Protein AF-A0A098VVU2-F1 (afdb_monomer)

Secondary structure (DSSP, 8-state):
---------------------S---TTHHHHHTTB-TTT--B-TT-H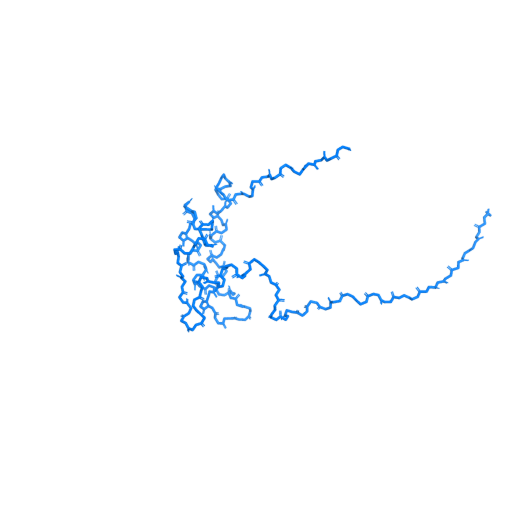HHHTTS-TTTHHHHHHHHHHHHH--SSSTTGGGHHHHHHHHHHHHH-HHHHSPP--------

Nearest PDB structures (foldseek):
  2zxt-assembly1_A  TM=9.085E-01  e=4.965E-05  Escherichia coli K-12
  3a3c-assembly1_A  TM=8.904E-01  e=8.691E-05  Escherichia coli K-12

Solvent-accessible surface area (backbone atoms only — not comparable to full-atom values): 7106 Å² total; per-residue (Å²): 139,78,88,82,89,86,84,89,80,91,74,87,81,85,77,72,84,86,65,93,62,100,78,88,51,90,70,57,54,51,56,52,74,33,38,42,89,89,79,54,47,70,50,85,81,37,74,72,49,49,80,67,47,44,82,88,41,18,65,39,39,52,55,21,50,56,39,36,64,66,39,84,47,91,62,69,27,65,89,28,46,70,36,47,51,52,26,50,52,42,40,69,74,37,46,94,79,62,46,78,75,78,70,77,73,77,76,76,129

InterPro domains:
  IPR039289 Mitochondrial intermembrane space import and assembly protein 40 [PTHR21622] (18-107)

Foldseek 3Di:
DDDDDDDDDDDPPDDDDPDPDPDDDPLVVLQVVQADLVPRDGNCVRPSCVLLLDPDLNVLVCQLSSQQSPAPDVVRSPVSVVSVVVSVVVCVVCCVRNPPDPPVPPPPD

Radius of gyration: 22.24 Å; Cα contacts (8 Å, |Δi|>4): 67; chains: 1; bounding box: 69×25×54 Å

Structure (mmCIF, N/CA/C/O backbone):
data_AF-A0A098VVU2-F1
#
_entry.id   AF-A0A098VVU2-F1
#
loop_
_atom_site.group_PDB
_atom_site.id
_atom_site.type_symbol
_atom_site.label_atom_id
_atom_site.label_alt_id
_atom_site.label_comp_id
_atom_si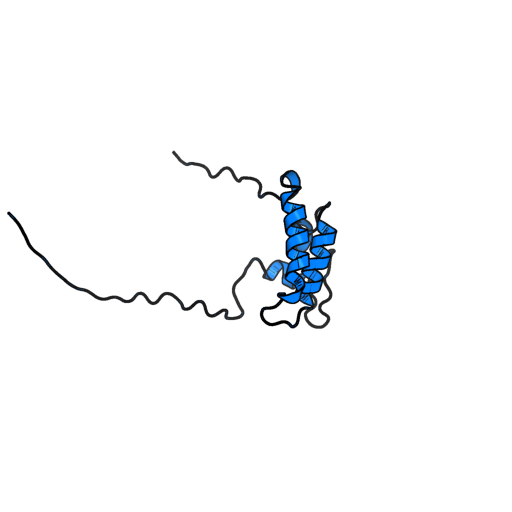te.label_asym_id
_atom_site.label_entity_id
_atom_site.label_seq_id
_atom_site.pdbx_PDB_ins_code
_atom_site.Cartn_x
_atom_site.Cartn_y
_atom_site.Cartn_z
_atom_site.occupancy
_atom_site.B_iso_or_equiv
_atom_site.auth_seq_id
_atom_site.auth_comp_id
_atom_site.auth_asym_id
_atom_site.auth_atom_id
_atom_site.pdbx_PDB_model_num
ATOM 1 N N . MET A 1 1 ? 56.731 -5.484 37.503 1.00 44.28 1 MET A N 1
ATOM 2 C CA . MET A 1 1 ? 56.679 -4.434 38.544 1.00 44.28 1 MET A CA 1
ATOM 3 C C . MET A 1 1 ? 56.264 -3.169 37.801 1.00 44.28 1 MET A C 1
ATOM 5 O O . MET A 1 1 ? 57.071 -2.674 37.037 1.00 44.28 1 MET A O 1
ATOM 9 N N . ALA A 1 2 ? 55.001 -2.754 37.775 1.00 43.97 2 ALA A N 1
ATOM 10 C CA . ALA A 1 2 ? 54.111 -2.566 38.914 1.00 43.97 2 ALA A CA 1
ATOM 11 C C . ALA A 1 2 ? 52.630 -2.905 38.593 1.00 43.97 2 ALA A C 1
ATOM 13 O O . ALA A 1 2 ? 52.150 -2.609 37.502 1.00 43.97 2 ALA A O 1
ATOM 14 N N . HIS A 1 3 ? 51.952 -3.536 39.564 1.00 41.66 3 HIS A N 1
ATOM 15 C CA . HIS A 1 3 ? 50.538 -3.297 39.914 1.00 41.66 3 HIS A CA 1
ATOM 16 C C . HIS A 1 3 ? 50.402 -1.822 40.383 1.00 41.66 3 HIS A C 1
ATOM 18 O O . HIS A 1 3 ? 51.405 -1.250 40.792 1.00 41.66 3 HIS A O 1
ATOM 24 N N . GLU A 1 4 ? 49.265 -1.118 40.379 1.00 46.34 4 GLU A N 1
ATOM 25 C CA . GLU A 1 4 ? 47.997 -1.453 41.041 1.00 46.34 4 GLU A CA 1
ATOM 26 C C . GLU A 1 4 ? 46.933 -0.350 40.770 1.00 46.34 4 GLU A C 1
ATOM 28 O O . GLU A 1 4 ? 47.273 0.828 40.739 1.00 46.34 4 GLU A O 1
ATOM 33 N N . GLN A 1 5 ? 45.682 -0.780 40.544 1.00 54.69 5 GLN A N 1
ATOM 34 C CA . GLN A 1 5 ? 44.356 -0.297 41.011 1.00 54.69 5 GLN A CA 1
ATOM 35 C C . GLN A 1 5 ? 44.031 1.204 41.235 1.00 54.69 5 GLN A C 1
ATOM 37 O O . GLN A 1 5 ? 44.708 1.897 41.983 1.00 54.69 5 GLN A O 1
ATOM 42 N N . MET A 1 6 ? 42.838 1.620 40.771 1.00 50.09 6 MET A N 1
ATOM 43 C CA . MET A 1 6 ? 41.795 2.206 41.642 1.00 50.09 6 MET A CA 1
ATOM 44 C C . MET A 1 6 ? 40.408 2.110 40.980 1.00 50.09 6 MET A C 1
ATOM 46 O O . MET A 1 6 ? 40.239 2.375 39.791 1.00 50.09 6 MET A O 1
ATOM 50 N N . GLU A 1 7 ? 39.436 1.718 41.795 1.00 53.88 7 GLU A N 1
ATOM 51 C CA . GLU A 1 7 ? 38.037 1.441 41.486 1.00 53.88 7 GLU A CA 1
ATOM 52 C C . GLU A 1 7 ? 37.140 2.693 41.506 1.00 53.88 7 GLU A C 1
ATOM 54 O O . GLU A 1 7 ? 37.407 3.644 42.236 1.00 53.88 7 GLU A O 1
ATOM 59 N N . GLY A 1 8 ? 36.009 2.606 40.796 1.00 45.44 8 GLY A N 1
ATOM 60 C CA . GLY A 1 8 ? 34.733 3.199 41.210 1.00 45.44 8 GLY A CA 1
ATOM 61 C C . GLY A 1 8 ? 34.464 4.670 40.871 1.00 45.44 8 GLY A C 1
ATOM 62 O O . GLY A 1 8 ? 34.906 5.572 41.568 1.00 45.44 8 GLY A O 1
ATOM 63 N N . SER A 1 9 ? 33.549 4.904 39.926 1.00 40.19 9 SER A N 1
ATOM 64 C CA . SER A 1 9 ? 32.371 5.728 40.226 1.00 40.19 9 SER A CA 1
ATOM 65 C C . SER A 1 9 ? 31.252 5.455 39.229 1.00 40.19 9 SER A C 1
ATOM 67 O O . SER A 1 9 ? 31.356 5.731 38.039 1.00 40.19 9 SER A O 1
ATOM 69 N N . SER A 1 10 ? 30.169 4.929 39.787 1.00 44.28 10 SER A N 1
ATOM 70 C CA . SER A 1 10 ? 28.804 4.999 39.289 1.00 44.28 10 SER A CA 1
ATOM 71 C C . SER A 1 10 ? 28.513 6.299 38.530 1.00 44.28 10 SER A C 1
ATOM 73 O O . SER A 1 10 ? 28.681 7.380 39.089 1.00 44.28 10 SER A O 1
ATOM 75 N N . THR A 1 11 ? 28.016 6.182 37.302 1.00 39.56 11 THR A N 1
ATOM 76 C CA . THR A 1 11 ? 26.753 6.820 36.914 1.00 39.56 11 THR A CA 1
ATOM 77 C C . THR A 1 11 ? 26.038 5.876 35.953 1.00 39.56 11 THR A C 1
ATOM 79 O O . THR A 1 11 ? 26.572 5.491 34.917 1.00 39.56 11 THR A O 1
ATOM 82 N N . LEU A 1 12 ? 24.849 5.431 36.359 1.00 47.25 12 LEU A N 1
ATOM 83 C CA . LEU A 1 12 ? 23.844 4.922 35.439 1.00 47.25 12 LEU A CA 1
ATOM 84 C C . LEU A 1 12 ? 23.460 6.094 34.533 1.00 47.25 12 LEU A C 1
ATOM 86 O O . LEU A 1 12 ? 22.828 7.036 35.006 1.00 47.25 12 L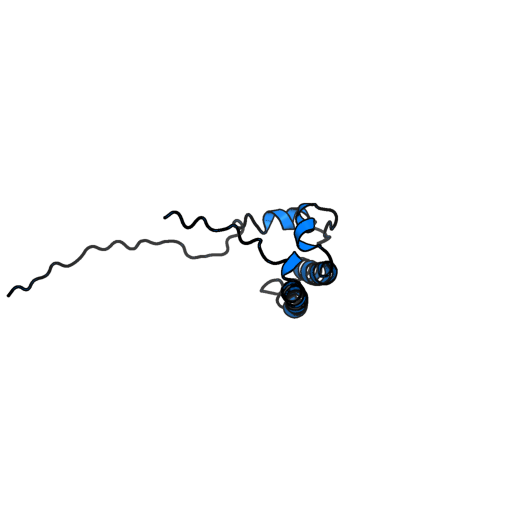EU A O 1
ATOM 90 N N . GLU A 1 13 ? 23.816 6.035 33.254 1.00 44.12 13 GLU A N 1
ATOM 91 C CA . GLU A 1 13 ? 23.083 6.788 32.241 1.00 44.12 13 GLU A CA 1
ATOM 92 C C . GLU A 1 13 ? 21.885 5.944 31.812 1.00 44.12 13 GLU A C 1
ATOM 94 O O . GLU A 1 13 ? 21.955 5.045 30.976 1.00 44.12 13 GLU A O 1
ATOM 99 N N . GLU A 1 14 ? 20.775 6.233 32.480 1.00 53.59 14 GLU A N 1
ATOM 100 C CA . GLU A 1 14 ? 19.431 5.997 31.991 1.00 53.59 14 GLU A CA 1
ATOM 101 C C . GLU A 1 14 ? 19.281 6.730 30.650 1.00 53.59 14 GLU A C 1
ATOM 103 O O . GLU A 1 14 ? 19.142 7.947 30.605 1.00 53.59 14 GLU A O 1
ATOM 108 N N . ASN A 1 15 ? 19.328 5.992 29.544 1.00 46.41 15 ASN A N 1
ATOM 109 C CA . ASN A 1 15 ? 18.814 6.472 28.270 1.00 46.41 15 ASN A CA 1
ATOM 110 C C . ASN A 1 15 ? 17.732 5.512 27.791 1.00 46.41 15 ASN A C 1
ATOM 112 O O . ASN A 1 15 ? 17.985 4.544 27.080 1.00 46.41 15 ASN A O 1
ATOM 116 N N . GLY A 1 16 ? 16.520 5.826 28.248 1.00 37.97 16 GLY A N 1
ATOM 117 C CA . GLY A 1 16 ? 15.306 5.699 27.459 1.00 37.97 16 GLY A CA 1
ATOM 118 C C . GLY A 1 16 ? 14.894 4.278 27.127 1.00 37.97 16 GLY A C 1
ATOM 119 O O . GLY A 1 16 ? 15.213 3.748 26.067 1.00 37.97 16 GLY A O 1
ATOM 120 N N . ALA A 1 17 ? 14.050 3.721 27.992 1.00 35.75 17 ALA A N 1
ATOM 121 C CA . ALA A 1 17 ? 13.043 2.769 27.566 1.00 35.75 17 ALA A CA 1
ATOM 122 C C . ALA A 1 17 ? 12.403 3.264 26.257 1.00 35.75 17 ALA A C 1
ATOM 124 O O . ALA A 1 17 ? 11.760 4.313 26.237 1.00 35.75 17 ALA A O 1
ATOM 125 N N . HIS A 1 18 ? 12.581 2.512 25.171 1.00 40.97 18 HIS A N 1
ATOM 126 C CA . HIS A 1 18 ? 11.783 2.666 23.961 1.00 40.97 18 HIS A CA 1
ATOM 127 C C . HIS A 1 18 ? 10.378 2.145 24.280 1.00 40.97 18 HIS A C 1
ATOM 129 O O . HIS A 1 18 ? 10.003 1.021 23.956 1.00 40.97 18 HIS A O 1
ATOM 135 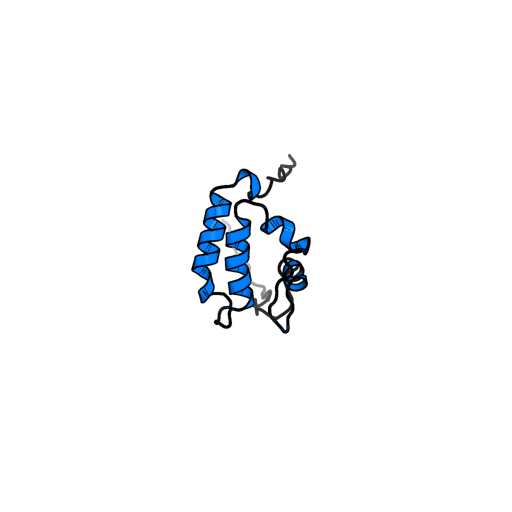N N . THR A 1 19 ? 9.621 2.946 25.019 1.00 39.34 19 THR A N 1
ATOM 136 C CA . THR A 1 19 ? 8.171 2.890 24.994 1.00 39.34 19 THR A CA 1
ATOM 137 C C . THR A 1 19 ? 7.759 3.472 23.641 1.00 39.34 19 THR A C 1
ATOM 139 O O . THR A 1 19 ? 8.133 4.607 23.341 1.00 39.34 19 THR A O 1
ATOM 142 N N . PRO A 1 20 ? 7.017 2.751 22.783 1.00 45.31 20 PRO A N 1
ATOM 143 C CA . PRO A 1 20 ? 6.368 3.390 21.648 1.00 45.31 20 PRO A CA 1
ATOM 144 C C . PRO A 1 20 ? 5.225 4.264 22.189 1.00 45.31 20 PRO A C 1
ATOM 146 O O . PRO A 1 20 ? 4.068 3.856 22.247 1.00 45.31 20 PRO A O 1
ATOM 149 N N . GLY A 1 21 ? 5.576 5.454 22.679 1.00 38.31 21 GLY A N 1
ATOM 150 C CA . GLY A 1 21 ? 4.647 6.559 22.874 1.00 38.31 21 GLY A CA 1
ATOM 151 C C . GLY A 1 21 ? 4.278 7.172 21.515 1.00 38.31 21 GLY A C 1
ATOM 152 O O . GLY A 1 21 ? 5.081 7.111 20.581 1.00 38.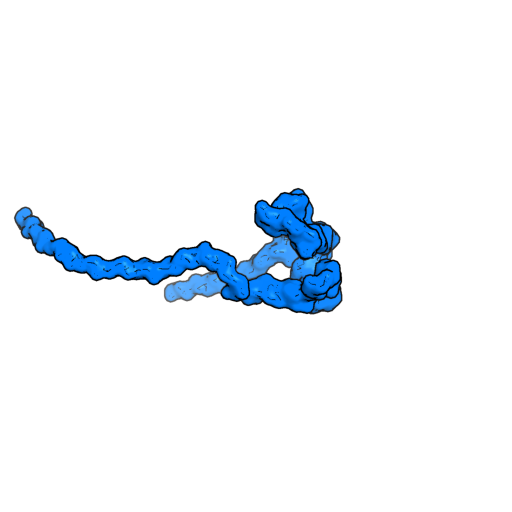31 21 GLY A O 1
ATOM 153 N N . PRO A 1 22 ? 3.071 7.740 21.365 1.00 50.28 22 PRO A N 1
ATOM 154 C CA . PRO A 1 22 ? 2.541 8.177 20.080 1.00 50.28 22 PRO A CA 1
ATOM 155 C C . PRO A 1 22 ? 3.074 9.562 19.691 1.00 50.28 22 PRO A C 1
ATOM 157 O O . PRO A 1 22 ? 2.298 10.503 19.638 1.00 50.28 22 PRO A O 1
ATOM 160 N N . ASP A 1 23 ? 4.377 9.713 19.463 1.00 51.50 23 ASP A N 1
ATOM 161 C CA . ASP A 1 23 ? 4.928 10.842 18.695 1.00 51.50 23 ASP A CA 1
ATOM 162 C C . ASP A 1 23 ? 6.414 10.596 18.398 1.00 51.50 23 ASP A C 1
ATOM 164 O O . ASP A 1 23 ? 7.268 10.731 19.273 1.00 51.50 23 ASP A O 1
ATOM 168 N N . GLY A 1 24 ? 6.742 10.166 17.176 1.00 49.75 24 GLY A N 1
ATOM 169 C CA . GLY A 1 24 ? 8.132 9.869 16.831 1.00 49.75 24 GLY A CA 1
ATOM 170 C C . GLY A 1 24 ? 8.349 9.107 15.531 1.00 49.75 24 GLY A C 1
ATOM 171 O O . GLY A 1 24 ? 8.950 8.039 15.546 1.00 49.75 24 GLY A O 1
ATOM 172 N N . SER A 1 25 ? 7.911 9.646 14.392 1.00 41.19 25 SER A N 1
ATOM 173 C CA . SER A 1 25 ? 8.557 9.343 13.108 1.00 41.19 25 SER A CA 1
ATOM 174 C C . SER A 1 25 ? 8.201 10.403 12.072 1.00 41.19 25 SER A C 1
ATOM 176 O O . SER A 1 25 ? 7.105 10.428 11.514 1.00 41.19 25 SER A O 1
ATOM 178 N N . GLN A 1 26 ? 9.170 11.257 11.752 1.00 40.75 26 GLN A N 1
ATOM 179 C CA . GLN A 1 26 ? 9.074 12.184 10.620 1.00 40.75 26 GLN A CA 1
ATOM 180 C C . GLN A 1 26 ? 8.950 11.449 9.261 1.00 40.75 26 GLN A C 1
ATOM 182 O O . GLN A 1 26 ? 8.733 12.093 8.242 1.00 40.75 26 GLN A O 1
ATOM 187 N N . SER A 1 27 ? 9.006 10.108 9.236 1.00 46.00 27 SER A N 1
ATOM 188 C CA . SER A 1 27 ? 8.719 9.283 8.054 1.00 46.00 27 SER A CA 1
ATOM 189 C C . SER A 1 27 ? 7.257 8.823 7.966 1.00 46.00 27 SER A C 1
ATOM 191 O O . SER A 1 27 ? 6.692 8.824 6.877 1.00 46.00 27 SER A O 1
ATOM 193 N N . THR A 1 28 ? 6.592 8.497 9.084 1.00 47.84 28 THR A N 1
ATOM 194 C CA . THR A 1 28 ? 5.169 8.100 9.046 1.00 47.84 28 THR A CA 1
ATOM 195 C C . THR A 1 28 ? 4.235 9.298 8.886 1.00 47.84 28 THR A C 1
ATOM 197 O O . THR A 1 28 ? 3.143 9.133 8.346 1.00 47.84 28 THR A O 1
ATOM 200 N N . LEU A 1 29 ? 4.672 10.499 9.292 1.00 48.22 29 LEU A N 1
ATOM 201 C CA . LEU A 1 29 ? 3.875 11.733 9.257 1.00 48.22 29 LEU A CA 1
ATOM 202 C C . LEU A 1 29 ? 3.493 12.179 7.829 1.00 48.22 29 LEU A C 1
ATOM 204 O O . LEU A 1 29 ? 2.392 12.688 7.595 1.00 48.22 29 LEU A O 1
ATOM 208 N N . SER A 1 30 ? 4.388 11.957 6.857 1.00 53.03 30 SER A N 1
ATOM 209 C CA . SER A 1 30 ? 4.116 12.280 5.447 1.00 53.03 30 SER A CA 1
ATOM 210 C C . SER A 1 30 ? 3.033 11.372 4.865 1.00 53.03 30 SER A C 1
ATOM 212 O O . SER A 1 30 ? 2.136 11.846 4.178 1.00 53.03 30 SER A O 1
ATOM 214 N N . THR A 1 31 ? 3.058 10.082 5.203 1.00 59.78 31 THR A N 1
ATOM 215 C CA . THR A 1 31 ? 2.039 9.107 4.784 1.00 59.78 31 THR A CA 1
ATOM 216 C C . THR A 1 31 ? 0.709 9.262 5.518 1.00 59.78 31 THR A C 1
ATOM 218 O O . THR A 1 31 ? -0.334 9.063 4.906 1.00 59.78 31 THR A O 1
ATOM 221 N N . THR A 1 32 ? 0.707 9.643 6.801 1.00 67.25 32 THR A N 1
ATOM 222 C CA . THR A 1 32 ? -0.540 9.864 7.559 1.00 67.25 32 THR A CA 1
ATOM 223 C C . THR A 1 32 ? -1.318 11.079 7.072 1.00 67.25 32 THR A C 1
ATOM 225 O O . THR A 1 32 ? -2.523 11.125 7.265 1.00 67.25 32 THR A O 1
ATOM 228 N N . SER A 1 33 ? -0.661 12.035 6.408 1.00 78.81 33 SER A N 1
ATOM 229 C CA . SER A 1 33 ? -1.346 13.186 5.804 1.00 78.81 33 SER A CA 1
ATOM 230 C C . SER A 1 33 ? -2.191 12.809 4.579 1.00 78.81 33 SER A C 1
ATOM 232 O O . SER A 1 33 ? -3.124 13.532 4.250 1.00 78.81 33 SER A O 1
ATOM 234 N N . ALA A 1 34 ? -1.894 11.682 3.920 1.00 85.88 34 ALA A N 1
ATOM 235 C CA . ALA A 1 34 ? -2.696 11.144 2.816 1.00 85.88 34 ALA A CA 1
ATOM 236 C C . ALA A 1 34 ? -3.799 10.186 3.278 1.00 85.88 34 ALA A C 1
ATOM 238 O O . ALA A 1 34 ? -4.489 9.619 2.439 1.00 85.88 34 ALA A O 1
ATOM 239 N N . ILE A 1 35 ? -3.936 9.944 4.582 1.00 89.31 35 ILE A N 1
ATOM 240 C CA . ILE A 1 35 ? -4.909 8.997 5.121 1.00 89.31 35 ILE A CA 1
ATOM 241 C C . ILE A 1 35 ? -5.986 9.782 5.854 1.00 89.31 35 ILE A C 1
ATOM 243 O O . ILE A 1 35 ? -5.687 10.516 6.796 1.00 89.31 35 ILE A O 1
ATOM 247 N N . ASP A 1 36 ? -7.241 9.576 5.474 1.00 87.00 36 ASP A N 1
ATOM 248 C CA . ASP A 1 36 ? -8.361 10.066 6.260 1.00 87.00 36 ASP A CA 1
ATOM 249 C C . ASP A 1 36 ? -8.516 9.205 7.533 1.00 87.00 36 ASP A C 1
ATOM 251 O O . ASP A 1 36 ? -8.708 7.987 7.439 1.00 87.00 36 ASP A O 1
ATOM 255 N N . PRO A 1 37 ? -8.402 9.786 8.740 1.00 81.19 37 PRO A N 1
ATOM 256 C CA . PRO A 1 37 ? -8.372 9.019 9.984 1.00 81.19 37 PRO A CA 1
ATOM 257 C C . PRO A 1 37 ? -9.737 8.439 10.383 1.00 81.19 37 PRO A C 1
ATOM 259 O O . PRO A 1 37 ? -9.781 7.548 11.230 1.00 81.19 37 PRO A O 1
ATOM 262 N N . GLU A 1 38 ? -10.839 8.936 9.812 1.00 82.19 38 GLU A N 1
ATOM 263 C CA . GLU A 1 38 ? -12.196 8.474 10.124 1.00 82.19 38 GLU A CA 1
ATOM 264 C C . GLU A 1 38 ? -12.613 7.306 9.218 1.00 82.19 38 GLU A C 1
ATOM 266 O O . GLU A 1 38 ? -13.194 6.323 9.679 1.00 82.19 38 GLU A O 1
ATOM 271 N N . THR A 1 39 ? -12.275 7.388 7.932 1.00 85.75 39 THR A N 1
ATOM 272 C CA . THR A 1 39 ? -12.676 6.417 6.904 1.00 85.75 39 THR A CA 1
ATOM 273 C C . THR A 1 39 ? -11.580 5.407 6.559 1.00 85.75 39 THR A C 1
ATOM 275 O O . THR A 1 39 ? -11.879 4.320 6.058 1.00 85.75 39 THR A O 1
ATOM 278 N N . GLY A 1 40 ? -10.309 5.735 6.816 1.00 85.06 40 GLY A N 1
ATOM 279 C CA . GLY A 1 40 ? -9.164 4.953 6.346 1.00 85.06 40 GLY A CA 1
ATOM 280 C C . GLY A 1 40 ? -8.986 5.004 4.824 1.00 85.06 40 GLY A C 1
ATOM 281 O O . GLY A 1 40 ? -8.390 4.089 4.245 1.00 85.06 40 GLY A O 1
ATOM 282 N N . GLU A 1 41 ? -9.543 6.023 4.164 1.00 89.25 41 GLU A N 1
ATOM 283 C CA . GLU A 1 41 ? -9.357 6.271 2.736 1.00 89.25 41 GLU A CA 1
ATOM 284 C C . GLU A 1 41 ? -7.984 6.912 2.482 1.00 89.25 41 GLU A C 1
ATOM 286 O O . GLU A 1 41 ? -7.497 7.699 3.292 1.00 89.25 41 GLU A O 1
ATOM 291 N N . ILE A 1 42 ? -7.324 6.521 1.388 1.00 90.25 42 ILE A N 1
ATOM 292 C CA . ILE A 1 42 ? -5.956 6.945 1.064 1.00 90.25 42 ILE A CA 1
ATOM 293 C C . ILE A 1 42 ? -5.995 7.801 -0.201 1.00 90.25 42 ILE A C 1
ATOM 295 O O . ILE A 1 42 ? -6.408 7.319 -1.258 1.00 90.25 42 ILE A O 1
ATOM 299 N N . ASP A 1 43 ? -5.514 9.037 -0.103 1.00 89.88 43 ASP A N 1
ATOM 300 C CA . ASP A 1 43 ? -5.357 9.958 -1.224 1.00 89.88 43 ASP A CA 1
ATOM 301 C C . ASP A 1 43 ? -4.113 9.585 -2.046 1.00 89.88 43 ASP A C 1
ATOM 303 O O . ASP A 1 43 ? -2.980 9.959 -1.738 1.00 89.88 43 ASP A O 1
ATOM 307 N N . TRP A 1 44 ? -4.317 8.790 -3.098 1.00 88.56 44 TRP A N 1
ATOM 308 C CA . TRP A 1 44 ? -3.238 8.320 -3.977 1.00 88.56 44 TRP A CA 1
ATOM 309 C C . TRP A 1 44 ? -2.657 9.413 -4.887 1.00 88.56 44 TRP A C 1
ATOM 311 O O . TRP A 1 44 ? -1.693 9.142 -5.605 1.00 88.56 44 TRP A O 1
ATOM 321 N N . GLU A 1 45 ? -3.250 10.608 -4.890 1.00 88.00 45 GLU A N 1
ATOM 322 C CA . GLU A 1 45 ? -2.778 11.779 -5.633 1.00 88.00 45 GLU A CA 1
ATOM 323 C C . GLU A 1 45 ? -1.823 12.645 -4.794 1.00 88.00 45 GLU A C 1
ATOM 325 O O . GLU A 1 45 ? -1.130 13.507 -5.343 1.00 88.00 45 GLU A O 1
ATOM 330 N N . CYS A 1 46 ? -1.709 12.378 -3.486 1.00 87.62 46 CYS A N 1
ATOM 331 C CA . CYS A 1 46 ? -0.779 13.080 -2.617 1.00 87.62 46 CYS A CA 1
ATOM 332 C C . CYS A 1 46 ? 0.665 12.924 -3.123 1.00 87.62 46 CYS A C 1
ATOM 334 O O . CYS A 1 46 ? 1.167 11.797 -3.230 1.00 87.62 46 CYS A O 1
ATOM 336 N N . PRO A 1 47 ? 1.407 14.030 -3.331 1.00 86.06 47 PRO A N 1
ATOM 337 C CA . PRO A 1 47 ? 2.811 13.967 -3.738 1.00 86.06 47 PRO A CA 1
ATOM 338 C C . PRO A 1 47 ? 3.686 13.235 -2.710 1.00 86.06 47 PRO A C 1
ATOM 340 O O . PRO A 1 47 ? 4.740 12.713 -3.058 1.00 86.06 47 PRO A O 1
ATOM 343 N N . CYS A 1 48 ? 3.225 13.129 -1.461 1.00 85.19 48 CYS A N 1
ATOM 344 C CA . CYS A 1 48 ? 3.858 12.341 -0.411 1.00 85.19 48 CYS A CA 1
ATOM 345 C C . CYS A 1 48 ? 3.922 10.830 -0.715 1.00 85.19 48 CYS A C 1
ATOM 347 O O . CYS A 1 48 ? 4.826 10.154 -0.227 1.00 85.19 48 CYS A O 1
ATOM 349 N N . LEU A 1 49 ? 2.998 10.298 -1.527 1.00 85.44 49 LEU A N 1
ATOM 350 C CA . LEU A 1 49 ? 2.980 8.895 -1.959 1.00 85.44 49 LEU A CA 1
ATOM 351 C C . LEU A 1 49 ? 3.610 8.687 -3.343 1.00 85.44 49 LEU A C 1
ATOM 353 O O . LEU A 1 49 ? 3.821 7.547 -3.754 1.00 85.44 49 LEU A O 1
ATOM 357 N N . ALA A 1 50 ? 3.926 9.761 -4.070 1.00 84.81 50 ALA A N 1
ATOM 358 C CA . ALA A 1 50 ? 4.390 9.669 -5.452 1.00 84.81 50 ALA A CA 1
ATOM 359 C C . ALA A 1 50 ? 5.676 8.836 -5.592 1.00 84.81 50 ALA A C 1
ATOM 361 O O . ALA A 1 50 ? 5.800 8.050 -6.530 1.00 84.81 50 ALA A O 1
ATOM 362 N N . GLU A 1 51 ? 6.595 8.942 -4.629 1.00 82.38 51 GLU A N 1
ATOM 363 C CA . GLU A 1 51 ? 7.876 8.228 -4.674 1.00 82.38 51 GLU A CA 1
ATOM 364 C C . GLU A 1 51 ? 7.726 6.711 -4.526 1.00 82.38 51 GLU A C 1
ATOM 366 O O . GLU A 1 51 ? 8.440 5.951 -5.179 1.00 82.38 51 GLU A O 1
ATOM 371 N N . VAL A 1 52 ? 6.762 6.267 -3.719 1.00 83.44 52 VAL A N 1
ATOM 372 C CA . VAL A 1 52 ? 6.489 4.843 -3.464 1.00 83.44 52 VAL A CA 1
ATOM 373 C C . VAL A 1 52 ? 5.503 4.238 -4.469 1.00 83.44 52 VAL A C 1
ATOM 375 O O . VAL A 1 52 ? 5.464 3.023 -4.645 1.00 83.44 52 VAL A O 1
ATOM 378 N N . LEU A 1 53 ? 4.736 5.075 -5.174 1.00 89.81 53 LEU A N 1
ATOM 379 C CA . LEU A 1 53 ? 3.791 4.669 -6.220 1.00 89.81 53 LEU A CA 1
ATOM 380 C C . LEU A 1 53 ? 4.398 4.608 -7.624 1.00 89.81 53 LEU A C 1
ATOM 382 O O . LEU A 1 53 ? 3.666 4.345 -8.584 1.00 89.81 53 LEU A O 1
ATOM 386 N N . LYS A 1 54 ? 5.710 4.830 -7.768 1.00 90.69 54 LYS A N 1
ATOM 387 C CA . LYS A 1 54 ? 6.391 4.699 -9.061 1.00 90.69 54 LYS A CA 1
ATOM 388 C C . LYS A 1 54 ? 6.055 3.336 -9.691 1.00 90.69 54 LYS A C 1
ATOM 390 O O . LYS A 1 54 ? 6.030 2.330 -8.976 1.00 90.69 54 LYS A O 1
ATOM 395 N N . PRO A 1 55 ? 5.766 3.261 -11.001 1.00 91.19 55 PRO A N 1
ATOM 396 C CA . PRO A 1 55 ? 5.639 1.982 -11.696 1.00 91.19 55 PRO A CA 1
ATOM 397 C C . PRO A 1 55 ? 7.010 1.287 -11.773 1.00 91.19 55 PRO A C 1
ATOM 399 O O . PRO A 1 55 ? 8.025 1.985 -11.808 1.00 91.19 55 PRO A O 1
ATOM 402 N N . PRO A 1 56 ? 7.070 -0.056 -11.844 1.00 94.56 56 PRO A N 1
ATOM 403 C CA . PRO A 1 56 ? 5.963 -1.012 -12.002 1.00 94.56 56 PRO A CA 1
ATOM 404 C C . PRO A 1 56 ? 5.328 -1.535 -10.695 1.00 94.56 56 PRO A C 1
ATOM 406 O O . PRO A 1 56 ? 4.304 -2.207 -10.751 1.00 94.56 56 PRO A O 1
ATOM 409 N N . CYS A 1 57 ? 5.896 -1.244 -9.524 1.00 94.75 57 CYS A N 1
ATOM 410 C CA . CYS A 1 57 ? 5.500 -1.868 -8.252 1.00 94.75 57 CYS A CA 1
ATOM 411 C C . CYS A 1 57 ? 4.387 -1.139 -7.484 1.00 94.75 57 CYS A C 1
ATOM 413 O O . CYS A 1 57 ? 3.905 -1.652 -6.471 1.00 94.75 57 CYS A O 1
ATOM 415 N N . GLY A 1 58 ? 3.950 0.031 -7.960 1.00 91.06 58 GLY A N 1
ATOM 416 C CA . GLY A 1 58 ? 2.956 0.861 -7.276 1.00 91.06 58 GLY A CA 1
ATOM 417 C C . GLY A 1 58 ? 1.633 0.148 -6.965 1.00 91.06 58 GLY A C 1
ATOM 418 O O . GLY A 1 58 ? 1.027 0.426 -5.936 1.00 91.06 58 GLY A O 1
ATOM 419 N N . GLU A 1 59 ? 1.186 -0.811 -7.784 1.00 93.00 59 GLU A N 1
ATOM 420 C CA . GLU A 1 59 ? -0.033 -1.588 -7.493 1.00 93.00 59 GLU A CA 1
ATOM 421 C C . GLU A 1 59 ? 0.123 -2.496 -6.265 1.00 93.00 59 GLU A C 1
ATOM 423 O O . GLU A 1 59 ? -0.767 -2.533 -5.412 1.00 93.00 59 GLU A O 1
ATOM 428 N N . ALA A 1 60 ? 1.276 -3.158 -6.123 1.00 93.00 60 ALA A N 1
ATOM 429 C CA . ALA A 1 60 ? 1.582 -3.967 -4.945 1.00 93.00 60 ALA A CA 1
ATOM 430 C C . ALA A 1 60 ? 1.692 -3.090 -3.686 1.00 93.00 60 ALA A C 1
ATOM 432 O O . ALA A 1 60 ? 1.191 -3.466 -2.625 1.00 93.00 60 ALA A O 1
ATOM 433 N N . PHE A 1 61 ? 2.262 -1.883 -3.816 1.00 93.19 61 PHE A N 1
ATOM 434 C CA . PHE A 1 61 ? 2.283 -0.899 -2.732 1.00 93.19 61 PHE A CA 1
ATOM 435 C C . PHE A 1 61 ? 0.865 -0.487 -2.315 1.00 93.19 61 PHE A C 1
ATOM 437 O O . PHE A 1 61 ? 0.544 -0.528 -1.129 1.00 93.19 61 PHE A O 1
ATOM 444 N N . LYS A 1 62 ? -0.017 -0.148 -3.269 1.00 92.75 62 LYS A N 1
ATOM 445 C CA . LYS A 1 62 ? -1.413 0.219 -2.969 1.00 92.75 62 LYS A CA 1
ATOM 446 C C . LYS A 1 62 ? -2.143 -0.891 -2.217 1.00 92.75 62 LYS A C 1
ATOM 448 O O . LYS A 1 62 ? -2.843 -0.616 -1.240 1.00 92.75 62 LYS A O 1
ATOM 453 N N . ALA A 1 63 ? -1.963 -2.142 -2.639 1.00 93.62 63 ALA A N 1
ATOM 454 C CA . ALA A 1 63 ? -2.561 -3.296 -1.976 1.00 93.62 63 ALA A CA 1
ATOM 455 C C . ALA A 1 63 ? -2.040 -3.459 -0.536 1.00 93.62 63 ALA A C 1
ATOM 457 O O . ALA A 1 63 ? -2.837 -3.521 0.401 1.00 93.62 63 ALA A O 1
ATOM 458 N N . ALA A 1 64 ? -0.719 -3.452 -0.342 1.00 94.06 64 ALA A N 1
ATOM 459 C CA . ALA A 1 64 ? -0.106 -3.598 0.978 1.00 94.06 64 ALA A CA 1
ATOM 460 C C . ALA A 1 64 ? -0.473 -2.446 1.927 1.00 94.06 64 ALA A C 1
ATOM 462 O O . ALA A 1 64 ? -0.872 -2.676 3.070 1.00 94.06 64 ALA A O 1
ATOM 463 N N . PHE A 1 65 ? -0.399 -1.207 1.442 1.00 92.56 65 PHE A N 1
ATOM 464 C CA . PHE A 1 65 ? -0.647 -0.013 2.242 1.00 92.56 65 PHE A CA 1
ATOM 465 C C . PHE A 1 65 ? -2.130 0.152 2.595 1.00 92.56 65 PHE A C 1
ATOM 467 O O . PHE A 1 65 ? -2.458 0.460 3.739 1.00 92.56 65 PHE A O 1
ATOM 474 N N . SER A 1 66 ? -3.044 -0.139 1.663 1.00 92.81 66 SER A N 1
ATOM 475 C CA . SER A 1 66 ? -4.484 -0.136 1.966 1.00 92.81 66 SER A CA 1
ATOM 476 C C . SER A 1 66 ? -4.884 -1.209 2.976 1.00 92.81 66 SER A C 1
ATOM 478 O O . SER A 1 66 ? -5.735 -0.947 3.827 1.00 92.81 66 SER A O 1
ATOM 480 N N . CYS A 1 67 ? -4.241 -2.379 2.936 1.00 94.69 67 CYS A N 1
ATOM 481 C CA . CYS A 1 67 ? -4.391 -3.388 3.977 1.00 94.69 67 CYS A CA 1
ATOM 482 C C . CYS A 1 67 ? -3.882 -2.854 5.322 1.00 94.69 67 CYS A C 1
ATOM 484 O O . CYS A 1 67 ? -4.619 -2.873 6.304 1.00 94.69 67 CYS A O 1
ATOM 486 N N . PHE A 1 68 ? -2.670 -2.287 5.358 1.00 93.38 68 PHE A N 1
ATOM 487 C CA . PHE A 1 68 ? -2.089 -1.744 6.586 1.00 93.38 68 PHE A CA 1
ATOM 488 C C . PHE A 1 68 ? -2.978 -0.684 7.236 1.00 93.38 68 PHE A C 1
ATOM 490 O O . PHE A 1 68 ? -3.212 -0.751 8.437 1.00 93.38 68 PHE A O 1
ATOM 497 N N . VAL A 1 69 ? -3.512 0.268 6.465 1.00 91.94 69 VAL A N 1
ATOM 498 C CA . VAL A 1 69 ? -4.385 1.327 6.998 1.00 91.94 69 VAL A CA 1
ATOM 499 C C . VAL A 1 69 ? -5.627 0.742 7.674 1.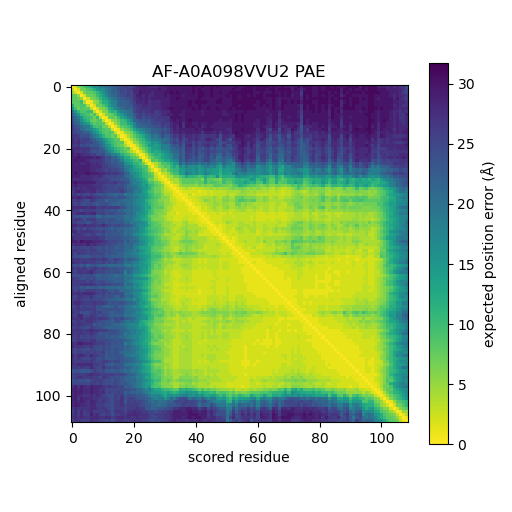00 91.94 69 VAL A C 1
ATOM 501 O O . VAL A 1 69 ? -5.972 1.194 8.769 1.00 91.94 69 VAL A O 1
ATOM 504 N N . LYS A 1 70 ? -6.225 -0.295 7.070 1.00 90.56 70 LYS A N 1
ATOM 505 C CA . LYS A 1 70 ? -7.460 -0.956 7.526 1.00 90.56 70 LYS A CA 1
ATOM 506 C C . LYS A 1 70 ? -7.244 -2.072 8.551 1.00 90.56 70 LYS A C 1
ATOM 508 O O . LYS A 1 70 ? -8.212 -2.487 9.184 1.00 90.56 70 LYS A O 1
ATOM 513 N N . SER A 1 71 ? -6.018 -2.563 8.715 1.00 92.62 71 SER A N 1
ATOM 514 C CA . SER A 1 71 ? -5.702 -3.631 9.660 1.00 92.62 71 SER A CA 1
ATOM 515 C C . SER A 1 71 ? -6.043 -3.200 11.086 1.00 92.62 71 SER A C 1
ATOM 517 O O . SER A 1 71 ? -5.529 -2.197 11.589 1.00 92.62 71 SER A O 1
ATOM 519 N N . THR A 1 72 ? -6.816 -4.040 11.766 1.00 91.94 72 THR A N 1
ATOM 520 C CA . THR A 1 72 ? -7.127 -3.931 13.197 1.00 91.94 72 THR A CA 1
ATOM 521 C C . THR A 1 72 ? -6.344 -4.934 14.045 1.00 91.94 72 THR A C 1
ATOM 523 O O . THR A 1 72 ? -6.658 -5.104 15.220 1.00 91.94 72 THR A O 1
ATOM 526 N N . ALA A 1 73 ? -5.397 -5.656 13.445 1.00 93.50 73 ALA A N 1
ATOM 527 C CA . ALA A 1 73 ? -4.598 -6.656 14.132 1.00 93.50 73 ALA A CA 1
ATOM 528 C C . ALA A 1 73 ? -3.544 -6.018 15.057 1.00 93.50 73 ALA A C 1
ATOM 530 O O . ALA A 1 73 ? -3.246 -4.825 14.935 1.00 93.50 73 ALA A O 1
ATOM 531 N N . GLU A 1 74 ? -3.000 -6.796 15.995 1.00 91.19 74 GLU A N 1
ATOM 532 C CA . GLU A 1 74 ? -2.031 -6.323 16.988 1.00 91.19 74 GLU A CA 1
ATOM 533 C C . GLU A 1 74 ? -0.831 -7.285 17.027 1.00 91.19 74 GLU A C 1
ATOM 535 O O . GLU A 1 74 ? -0.896 -8.328 17.680 1.00 91.19 74 GLU A O 1
ATOM 540 N N . PRO A 1 75 ? 0.282 -6.943 16.348 1.00 91.19 75 PRO A N 1
ATOM 541 C CA . PRO A 1 75 ? 0.629 -5.623 15.811 1.00 91.19 75 PRO A CA 1
ATOM 542 C C . PRO A 1 75 ? -0.083 -5.261 14.496 1.00 91.19 75 PRO A C 1
ATOM 544 O O . PRO A 1 75 ? -0.333 -6.109 13.640 1.00 91.19 75 PRO A O 1
ATOM 547 N N . LYS A 1 76 ? -0.350 -3.961 14.301 1.00 89.88 76 LYS A N 1
ATOM 548 C CA . LYS A 1 76 ? -1.006 -3.449 13.090 1.00 89.88 76 LYS A CA 1
ATOM 549 C C . LYS A 1 76 ? -0.251 -3.890 11.833 1.00 89.88 76 LYS A C 1
ATOM 551 O O . LYS A 1 76 ? 0.940 -3.618 11.690 1.00 89.88 76 LYS A O 1
ATOM 556 N N . GLY A 1 77 ? -0.962 -4.528 10.909 1.00 92.00 77 GLY A N 1
ATOM 557 C CA . GLY A 1 77 ? -0.438 -5.010 9.640 1.00 92.00 77 GLY A CA 1
ATOM 558 C C . GLY A 1 77 ? 0.095 -6.440 9.669 1.00 92.00 77 GLY A C 1
ATOM 559 O O . GLY A 1 77 ? 0.633 -6.868 8.646 1.00 92.00 77 GLY A O 1
ATOM 560 N N . GLU A 1 78 ? -0.044 -7.190 10.773 1.00 95.44 78 GLU A N 1
ATOM 561 C CA . GLU A 1 78 ? 0.378 -8.602 10.814 1.00 95.44 78 GLU A CA 1
ATOM 562 C C . GLU A 1 78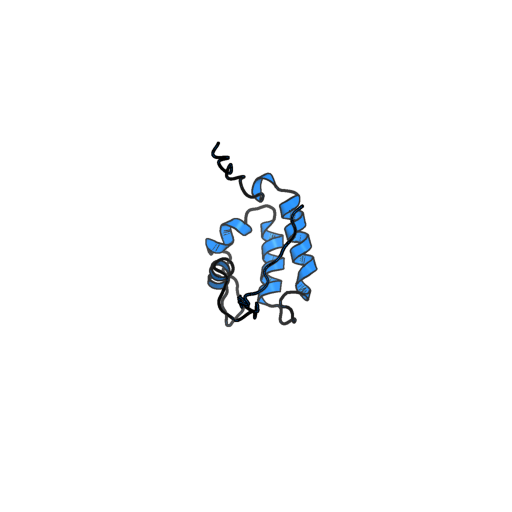 ? -0.336 -9.446 9.741 1.00 95.44 78 GLU A C 1
ATOM 564 O O . GLU A 1 78 ? 0.275 -10.303 9.103 1.00 95.44 78 GLU A O 1
ATOM 569 N N . ASP A 1 79 ? -1.611 -9.157 9.476 1.00 95.56 79 ASP A N 1
ATOM 570 C CA . ASP A 1 79 ? -2.421 -9.841 8.469 1.00 95.56 79 ASP A CA 1
ATOM 571 C C . ASP A 1 79 ? -2.046 -9.436 7.032 1.00 95.56 79 ASP A C 1
ATOM 573 O O . ASP A 1 79 ? -2.324 -10.162 6.075 1.00 95.56 79 ASP A O 1
ATOM 577 N N . CYS A 1 80 ? -1.330 -8.321 6.876 1.00 96.38 80 CYS A N 1
ATOM 578 C CA . CYS A 1 80 ? -0.943 -7.746 5.590 1.00 96.38 80 CYS A CA 1
ATOM 579 C C . CYS A 1 80 ? 0.468 -8.142 5.139 1.00 96.38 80 CYS A C 1
ATOM 581 O O . CYS A 1 80 ? 0.890 -7.761 4.043 1.00 96.38 80 CYS A O 1
ATOM 583 N N . LEU A 1 81 ? 1.220 -8.893 5.951 1.00 94.44 81 LEU A N 1
ATOM 584 C CA . LEU A 1 81 ? 2.641 -9.175 5.709 1.00 94.44 81 LEU A CA 1
ATOM 585 C C . LEU A 1 81 ? 2.908 -9.789 4.331 1.00 94.44 81 LEU A C 1
ATOM 587 O O . LEU A 1 81 ? 3.888 -9.429 3.682 1.00 94.44 81 LEU A O 1
ATOM 591 N N . SER A 1 82 ? 2.023 -10.660 3.837 1.00 95.88 82 SER A N 1
ATOM 592 C CA . SER A 1 82 ? 2.180 -11.258 2.504 1.00 95.88 82 SER A CA 1
ATOM 593 C C . SER A 1 82 ? 2.195 -10.211 1.383 1.00 95.88 82 SER A C 1
ATOM 595 O O . SER A 1 82 ? 2.934 -10.368 0.413 1.00 95.88 82 SER A O 1
ATOM 597 N N . LEU A 1 83 ? 1.408 -9.140 1.516 1.00 95.75 83 LEU A N 1
ATOM 598 C CA . LEU A 1 83 ? 1.346 -8.058 0.530 1.00 95.75 83 LEU A CA 1
ATOM 599 C C . LEU A 1 83 ? 2.621 -7.210 0.575 1.00 95.75 83 LEU A C 1
ATOM 601 O O . LEU A 1 83 ? 3.179 -6.868 -0.465 1.00 95.75 83 LEU A O 1
ATOM 605 N N . PHE A 1 84 ? 3.135 -6.939 1.778 1.00 94.25 84 PHE A N 1
ATOM 606 C CA . PHE A 1 84 ? 4.420 -6.257 1.943 1.00 94.25 84 PHE A CA 1
ATOM 607 C C . PHE A 1 84 ? 5.587 -7.074 1.389 1.00 94.25 84 PHE A C 1
ATOM 609 O O . PHE A 1 84 ? 6.490 -6.506 0.775 1.00 94.25 84 PHE A O 1
ATOM 616 N N . VAL A 1 85 ? 5.563 -8.400 1.548 1.00 95.62 85 VAL A N 1
ATOM 617 C CA . VAL A 1 85 ? 6.562 -9.292 0.943 1.00 95.62 85 VAL A CA 1
ATOM 618 C C . VAL A 1 85 ? 6.503 -9.219 -0.583 1.00 95.62 85 VAL A C 1
ATOM 620 O O . VAL A 1 85 ? 7.551 -9.133 -1.223 1.00 95.62 85 VAL A O 1
ATOM 623 N N . GLU A 1 86 ? 5.310 -9.220 -1.180 1.00 95.12 86 GLU A N 1
ATOM 624 C CA . GLU A 1 86 ? 5.152 -9.112 -2.634 1.00 95.12 86 GLU A CA 1
ATOM 625 C C . GLU A 1 86 ? 5.664 -7.770 -3.172 1.00 95.12 86 GLU A C 1
ATOM 627 O O . GLU A 1 86 ? 6.454 -7.745 -4.121 1.00 95.12 86 GLU A O 1
ATOM 632 N N . MET A 1 87 ? 5.273 -6.672 -2.526 1.00 94.12 87 MET A N 1
ATOM 633 C CA . MET A 1 87 ? 5.748 -5.329 -2.845 1.00 94.12 87 MET A CA 1
ATOM 634 C C . MET A 1 87 ? 7.275 -5.239 -2.735 1.00 94.12 87 MET A C 1
ATOM 636 O O . MET A 1 87 ? 7.938 -4.798 -3.673 1.00 94.12 87 MET A O 1
ATOM 640 N N . ASN A 1 88 ? 7.852 -5.718 -1.628 1.00 93.38 88 ASN A N 1
ATOM 641 C CA . ASN A 1 88 ? 9.298 -5.702 -1.423 1.00 93.38 88 ASN A CA 1
ATOM 642 C C . ASN A 1 88 ? 10.029 -6.553 -2.469 1.00 93.38 88 ASN A C 1
ATOM 644 O O . ASN A 1 88 ? 11.056 -6.142 -3.001 1.00 93.38 88 ASN A O 1
ATOM 648 N N . ARG A 1 89 ? 9.477 -7.718 -2.827 1.00 95.31 89 ARG A N 1
ATOM 649 C CA . ARG A 1 89 ? 10.015 -8.549 -3.910 1.00 95.31 89 ARG A CA 1
ATOM 650 C C . ARG A 1 89 ? 10.033 -7.794 -5.241 1.00 95.31 89 ARG A C 1
ATOM 652 O O . ARG A 1 89 ? 10.994 -7.939 -5.989 1.00 95.31 89 ARG A O 1
ATOM 659 N N . CYS A 1 90 ? 9.004 -6.997 -5.525 1.00 95.06 90 CYS A N 1
ATOM 660 C CA . CYS A 1 90 ? 8.971 -6.158 -6.718 1.00 95.06 90 CYS A CA 1
ATOM 661 C C . CYS A 1 90 ? 10.054 -5.066 -6.670 1.00 95.06 90 CYS A C 1
ATOM 663 O O . CYS A 1 90 ? 10.809 -4.930 -7.628 1.00 95.06 90 CYS A O 1
ATOM 665 N N . HIS A 1 91 ? 10.216 -4.360 -5.546 1.00 92.56 91 HIS A N 1
ATOM 666 C CA . HIS A 1 91 ? 11.278 -3.352 -5.401 1.00 92.56 91 HIS A CA 1
ATOM 667 C C . HIS A 1 91 ? 12.679 -3.950 -5.588 1.00 92.56 91 HIS A C 1
ATOM 669 O O . HIS A 1 91 ? 13.505 -3.375 -6.291 1.00 92.56 91 HIS A O 1
ATOM 675 N N . LEU A 1 92 ? 12.928 -5.138 -5.026 1.00 92.62 92 LEU A N 1
ATOM 676 C CA . LEU A 1 92 ? 14.196 -5.858 -5.185 1.00 92.62 92 LEU A CA 1
ATOM 677 C C . LEU A 1 92 ? 14.453 -6.325 -6.625 1.00 92.62 92 LEU A C 1
ATOM 679 O O . LEU A 1 92 ? 15.607 -6.470 -7.017 1.00 92.62 92 LEU A O 1
ATOM 683 N N . ALA A 1 93 ? 13.400 -6.574 -7.407 1.00 94.75 93 ALA A N 1
ATOM 684 C CA . ALA A 1 93 ? 13.521 -6.900 -8.826 1.00 94.75 93 ALA A CA 1
ATOM 685 C C . ALA A 1 93 ? 13.806 -5.665 -9.700 1.00 94.75 93 ALA A C 1
ATOM 687 O O . ALA A 1 93 ? 14.273 -5.830 -10.824 1.00 94.75 93 ALA A O 1
ATOM 688 N N . HIS A 1 94 ? 13.549 -4.460 -9.179 1.00 93.19 94 HIS A N 1
ATOM 689 C CA . HIS A 1 94 ? 13.682 -3.184 -9.885 1.00 93.19 94 HIS A CA 1
ATOM 690 C C . HIS A 1 94 ? 14.599 -2.187 -9.150 1.00 93.19 94 HIS A C 1
ATOM 692 O O . HIS A 1 94 ? 14.195 -1.055 -8.850 1.00 93.19 94 HIS A O 1
ATOM 698 N N . PRO A 1 95 ? 15.848 -2.573 -8.828 1.00 90.94 95 PRO A N 1
ATOM 699 C CA . PRO A 1 95 ? 16.754 -1.716 -8.072 1.00 90.94 95 PRO A CA 1
ATOM 700 C C . PRO A 1 95 ? 17.079 -0.417 -8.818 1.00 90.94 95 PRO A C 1
ATOM 702 O O . PRO A 1 95 ? 17.346 0.591 -8.181 1.00 90.94 95 PRO A O 1
ATOM 705 N N . GLU A 1 96 ? 16.994 -0.385 -10.151 1.00 90.19 96 GLU A N 1
ATOM 706 C CA . GLU A 1 96 ? 17.243 0.845 -10.912 1.00 90.19 96 GLU A CA 1
ATOM 707 C C . GLU A 1 96 ? 16.219 1.968 -10.652 1.00 90.19 96 GLU A C 1
ATOM 709 O O . GLU A 1 96 ? 16.529 3.135 -10.884 1.00 90.19 96 GLU A O 1
ATOM 714 N N . ILE A 1 97 ? 15.016 1.633 -10.169 1.00 89.75 97 ILE A N 1
ATOM 715 C CA . ILE A 1 97 ? 13.945 2.597 -9.863 1.00 89.75 97 ILE A CA 1
ATOM 716 C C . ILE A 1 97 ? 13.834 2.842 -8.353 1.00 89.75 97 ILE A C 1
ATOM 718 O O . ILE A 1 97 ? 13.573 3.973 -7.939 1.00 89.75 97 ILE A O 1
ATOM 722 N N . TYR A 1 98 ? 13.996 1.788 -7.544 1.00 88.38 98 TYR A N 1
ATOM 723 C CA . TYR A 1 98 ? 13.680 1.815 -6.109 1.00 88.38 98 TYR A CA 1
ATOM 724 C C . TYR A 1 98 ? 14.890 1.701 -5.180 1.00 88.38 98 TYR A C 1
ATOM 726 O O . TYR A 1 98 ? 14.712 1.828 -3.968 1.00 88.38 98 TYR A O 1
ATOM 734 N N . ALA A 1 99 ? 16.102 1.442 -5.685 1.00 86.12 99 ALA A N 1
ATOM 735 C CA . ALA A 1 99 ? 17.274 1.503 -4.821 1.00 86.12 99 ALA A CA 1
ATOM 736 C C . ALA A 1 99 ? 17.504 2.956 -4.384 1.00 86.12 99 ALA A C 1
ATOM 738 O O . ALA A 1 99 ? 17.321 3.875 -5.193 1.00 86.12 99 ALA A O 1
ATOM 739 N N . PRO A 1 100 ? 17.923 3.183 -3.127 1.00 76.25 100 PRO A N 1
ATOM 740 C CA . PRO A 1 100 ? 18.422 4.491 -2.746 1.00 76.25 100 PRO A CA 1
ATOM 741 C C . PRO A 1 100 ? 19.546 4.846 -3.716 1.00 76.25 100 PRO A C 1
ATOM 743 O O . PRO A 1 100 ? 20.453 4.041 -3.938 1.00 76.25 100 PRO A O 1
ATOM 746 N N . GLN A 1 101 ? 19.454 6.022 -4.339 1.00 65.88 101 GLN A N 1
ATOM 747 C CA . GLN A 1 101 ? 20.606 6.579 -5.032 1.00 65.88 101 GLN A CA 1
ATOM 748 C C . GLN A 1 101 ? 21.718 6.612 -3.989 1.00 65.88 101 GLN A C 1
ATOM 750 O O . GLN A 1 101 ? 21.516 7.137 -2.894 1.00 65.88 101 GLN A O 1
ATOM 755 N N . GLU A 1 102 ? 22.827 5.942 -4.279 1.00 61.34 102 GLU A N 1
ATOM 756 C CA . GLU A 1 102 ? 24.007 6.010 -3.438 1.00 61.34 102 GLU A CA 1
ATOM 757 C C . GLU A 1 102 ? 24.420 7.480 -3.446 1.00 61.34 102 GLU A C 1
ATOM 759 O O . GLU A 1 102 ? 25.060 7.935 -4.390 1.00 61.34 102 GLU A O 1
ATOM 764 N N . GLU A 1 103 ? 23.988 8.252 -2.446 1.00 60.69 103 GLU A N 1
ATOM 765 C CA . GLU A 1 103 ? 24.656 9.495 -2.099 1.00 60.69 103 GLU A CA 1
ATOM 766 C C . GLU A 1 103 ? 26.103 9.038 -1.908 1.00 60.69 103 GLU A C 1
ATOM 768 O O . GLU A 1 103 ? 26.334 8.200 -1.024 1.00 60.69 103 GLU A O 1
ATOM 773 N N . PRO A 1 104 ? 27.057 9.422 -2.779 1.00 56.56 104 PRO A N 1
ATOM 774 C CA . PRO A 1 104 ? 28.435 9.049 -2.565 1.00 56.56 104 PRO A CA 1
ATOM 775 C C . PRO A 1 104 ? 28.768 9.645 -1.211 1.00 56.56 10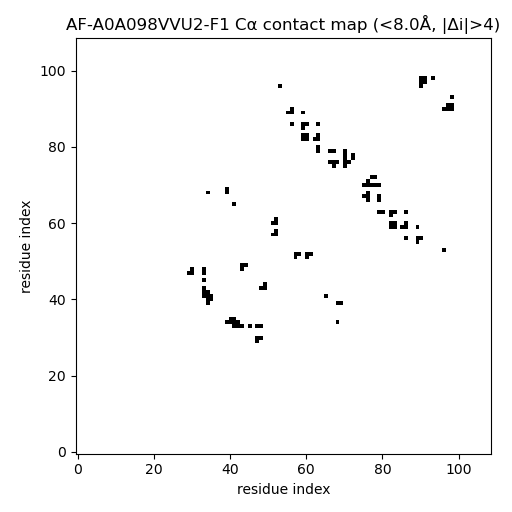4 PRO A C 1
ATOM 777 O O . PRO A 1 104 ? 28.896 10.857 -1.085 1.00 56.56 104 PRO A O 1
ATOM 780 N N . SER A 1 105 ? 28.801 8.799 -0.181 1.00 55.53 105 SER A N 1
ATOM 781 C CA . SER A 1 105 ? 29.262 9.191 1.130 1.00 55.53 105 SER A CA 1
ATOM 782 C C . SER A 1 105 ? 30.660 9.694 0.843 1.00 55.53 105 SER A C 1
ATOM 784 O O . SER A 1 105 ? 31.529 8.898 0.475 1.00 55.53 105 SER A O 1
ATOM 786 N N . GLU A 1 106 ? 30.820 11.015 0.861 1.00 61.91 106 GLU A N 1
ATOM 787 C CA . GLU A 1 106 ? 32.099 11.679 0.772 1.00 61.91 106 GLU A CA 1
ATOM 788 C C . GLU A 1 106 ? 32.947 11.021 1.856 1.00 61.91 106 GLU A C 1
ATOM 790 O O . GLU A 1 106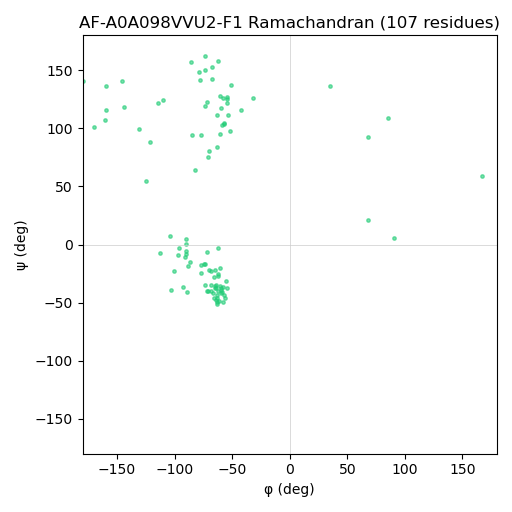 ? 32.805 11.268 3.050 1.00 61.91 106 GLU A O 1
ATOM 795 N N . GLN A 1 107 ? 33.755 10.051 1.424 1.00 55.44 107 GLN A N 1
ATOM 796 C CA . GLN A 1 107 ? 34.938 9.612 2.125 1.00 55.44 107 GLN A CA 1
ATOM 797 C C . GLN A 1 107 ? 35.819 10.850 2.120 1.00 55.44 107 GLN A C 1
ATOM 799 O O . GLN A 1 107 ? 36.604 11.063 1.196 1.00 55.44 107 GLN A O 1
ATOM 804 N N . GLU A 1 108 ? 35.579 11.724 3.092 1.00 52.53 108 GLU A N 1
ATOM 805 C CA . GLU A 1 108 ? 36.483 12.808 3.411 1.00 52.53 108 GLU A CA 1
ATOM 806 C C . GLU A 1 108 ? 37.825 12.146 3.784 1.00 52.53 108 GLU A C 1
ATOM 808 O O . GLU A 1 108 ? 37.845 11.298 4.684 1.00 52.53 108 GLU A O 1
ATOM 813 N N . PRO A 1 109 ? 38.910 12.407 3.030 1.00 63.56 109 PRO A N 1
ATOM 814 C CA . PRO A 1 109 ? 40.219 11.808 3.277 1.00 63.56 109 PRO A CA 1
ATOM 815 C C . PRO A 1 109 ? 40.893 12.333 4.551 1.00 63.56 109 PRO A C 1
ATOM 817 O O . PRO A 1 109 ? 40.639 13.496 4.939 1.00 63.56 109 PRO A O 1
#

Sequence (109 aa):
MAHEQMEGSSTLEENGAHTPGPDGSQSTLSTTSAIDPETGEIDWECPCLAEVLKPPCGEAFKAAFSCFVKSTAEPKGEDCLSLFVEMNRCHLAHPEIYAPQEEPSEQEP

Organism: NCBI:txid1485682

pLDDT: mean 75.04, std 20.87, range [35.75, 96.38]

Mean predicted aligned error: 14.11 Å